Protein AF-A0A139IGH2-F1 (afdb_monomer_lite)

Sequence (112 aa):
MYEQGYNAMDVGEGSSAKNIAPVVLTEFGYEQNSTNFKKPYPDCIKEYLTSLPGGPGGWMQWVLAGSYYVREGMQDSDETWGLFNHNWTGWRSEEAVEQFTKAFVEETLGVH

Radius of gyration: 16.83 Å; chains: 1; bounding box: 39×33×41 Å

pLDDT: mean 92.16, std 9.69, range [37.22, 98.06]

Secondary structure (DSSP, 8-state):
--SSSGGGG--STT---SS----EEEEE----STTGGGSHHHHHHHHHHHS-BTBSPEEEES-S-SEEEEETTEEEEE-TTSSB-TTSSSBS-HHHIIIIIHHHHHHHHT--

Organism: NCBI:txid113226

Structure (mmCIF, N/CA/C/O backbone):
data_AF-A0A139IGH2-F1
#
_entry.id   AF-A0A139IGH2-F1
#
loop_
_atom_site.group_PDB
_atom_site.id
_atom_site.type_symbol
_atom_site.label_atom_id
_atom_site.label_alt_id
_atom_site.label_comp_id
_atom_site.label_asym_id
_atom_site.label_entity_id
_atom_site.label_seq_id
_atom_site.pdbx_PDB_ins_code
_atom_site.Cartn_x
_atom_site.Cartn_y
_atom_site.Cartn_z
_atom_site.occupancy
_atom_site.B_iso_or_equiv
_atom_site.auth_seq_id
_atom_site.auth_comp_id
_atom_site.auth_asym_id
_atom_site.auth_atom_id
_atom_site.pdbx_PDB_model_num
ATOM 1 N N . MET A 1 1 ? 18.744 -16.398 -11.913 1.00 37.22 1 MET A N 1
ATOM 2 C CA . MET A 1 1 ? 17.638 -16.794 -11.013 1.00 37.22 1 MET A CA 1
ATOM 3 C C . MET A 1 1 ? 16.891 -15.506 -10.699 1.00 37.22 1 MET A C 1
ATOM 5 O O . MET A 1 1 ? 17.563 -14.522 -10.449 1.00 37.22 1 MET A O 1
ATOM 9 N N . TYR A 1 2 ? 15.573 -15.481 -10.901 1.00 46.62 2 TYR A N 1
ATOM 10 C CA . TYR A 1 2 ? 14.704 -14.298 -11.036 1.00 46.62 2 TYR A CA 1
ATOM 11 C C . TYR A 1 2 ? 14.935 -13.212 -9.974 1.00 46.62 2 TYR A C 1
ATOM 13 O O . TYR A 1 2 ? 14.610 -13.443 -8.817 1.00 46.62 2 TYR A O 1
ATOM 21 N N . GLU A 1 3 ? 15.482 -12.048 -10.346 1.00 62.03 3 GLU A N 1
ATOM 22 C CA . GLU A 1 3 ? 16.000 -11.135 -9.317 1.00 62.03 3 GLU A CA 1
ATOM 23 C C . GLU A 1 3 ? 14.927 -10.370 -8.535 1.00 62.03 3 GLU A C 1
ATOM 25 O O . GLU A 1 3 ? 15.158 -10.150 -7.355 1.00 62.03 3 GLU A O 1
ATOM 30 N N . GLN A 1 4 ? 13.748 -10.028 -9.079 1.00 68.75 4 GLN A N 1
ATOM 31 C CA . GLN A 1 4 ? 12.730 -9.289 -8.293 1.00 68.75 4 GLN A CA 1
ATOM 32 C C . GLN A 1 4 ? 11.258 -9.556 -8.673 1.00 68.75 4 GLN A C 1
ATOM 34 O O . GLN A 1 4 ? 10.361 -8.877 -8.186 1.00 68.75 4 GLN A O 1
ATOM 39 N N . GLY A 1 5 ? 10.965 -10.515 -9.563 1.00 78.75 5 GLY A N 1
ATOM 40 C CA . GLY A 1 5 ? 9.606 -10.754 -10.096 1.00 78.75 5 GLY A CA 1
ATOM 41 C C . GLY A 1 5 ? 9.120 -9.664 -11.069 1.00 78.75 5 GLY A C 1
ATOM 42 O O . GLY A 1 5 ? 8.677 -9.980 -12.171 1.00 78.75 5 GLY A O 1
ATOM 43 N N . TYR A 1 6 ? 9.326 -8.391 -10.729 1.00 89.12 6 TYR A N 1
ATOM 44 C CA . TYR A 1 6 ? 9.002 -7.213 -11.540 1.00 89.12 6 TYR A CA 1
ATOM 45 C C . TYR A 1 6 ? 9.912 -6.991 -12.753 1.00 89.12 6 TYR A C 1
ATOM 47 O O . TYR A 1 6 ? 9.614 -6.143 -13.589 1.00 89.12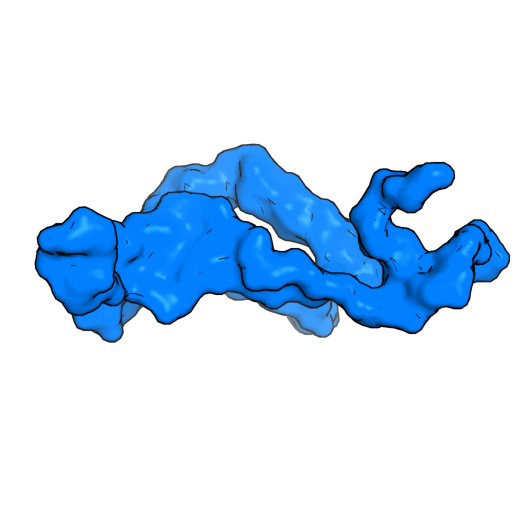 6 TYR A O 1
ATOM 55 N N . ASN A 1 7 ? 10.953 -7.811 -12.933 1.00 88.94 7 ASN A N 1
ATOM 56 C CA . ASN A 1 7 ? 11.731 -7.843 -14.176 1.00 88.94 7 ASN A CA 1
ATOM 57 C C . ASN A 1 7 ? 10.840 -8.140 -15.398 1.00 88.94 7 ASN A C 1
ATOM 59 O O . ASN A 1 7 ? 11.201 -7.777 -16.507 1.00 88.94 7 ASN A O 1
ATOM 63 N N . ALA A 1 8 ? 9.670 -8.768 -15.213 1.00 91.44 8 ALA A N 1
ATOM 64 C CA . ALA A 1 8 ? 8.683 -8.952 -16.280 1.00 91.44 8 ALA A CA 1
ATOM 65 C C . ALA A 1 8 ? 8.126 -7.628 -16.844 1.00 91.44 8 ALA A C 1
ATOM 67 O O . ALA A 1 8 ? 7.545 -7.633 -17.926 1.00 91.44 8 ALA A O 1
ATOM 68 N N . MET A 1 9 ? 8.308 -6.507 -16.141 1.00 92.12 9 MET A N 1
ATOM 69 C CA . MET A 1 9 ? 7.929 -5.175 -16.616 1.00 92.12 9 MET A CA 1
ATOM 70 C C . MET A 1 9 ? 9.091 -4.415 -17.272 1.00 92.12 9 MET A C 1
ATOM 72 O O . MET A 1 9 ? 8.862 -3.367 -17.866 1.00 92.12 9 MET A O 1
ATOM 76 N N . ASP A 1 10 ? 10.329 -4.911 -17.180 1.00 92.00 10 ASP A N 1
ATOM 77 C CA . ASP A 1 10 ? 11.494 -4.258 -17.783 1.00 92.00 10 ASP A CA 1
ATOM 78 C C . ASP A 1 10 ? 11.504 -4.476 -19.303 1.00 92.00 10 ASP A C 1
ATOM 80 O O . ASP A 1 10 ? 11.815 -5.568 -19.791 1.00 92.00 10 ASP A O 1
ATOM 84 N N . VAL A 1 11 ? 11.157 -3.424 -20.045 1.00 89.06 11 VAL A N 1
ATOM 85 C CA . VAL A 1 11 ? 11.131 -3.390 -21.517 1.00 89.06 11 VAL A CA 1
ATOM 86 C C . VAL A 1 11 ? 12.313 -2.618 -22.118 1.00 89.06 11 VAL A C 1
ATOM 88 O O . VAL A 1 11 ? 12.301 -2.309 -23.309 1.00 89.06 11 VAL A O 1
ATOM 91 N N . GLY A 1 12 ? 13.328 -2.286 -21.312 1.00 88.56 12 GLY A N 1
ATOM 92 C CA . GLY A 1 12 ? 14.522 -1.582 -21.774 1.00 88.56 12 GLY A CA 1
ATOM 93 C C . GLY A 1 12 ? 15.413 -2.437 -22.682 1.00 88.56 12 GLY A C 1
ATOM 94 O O . GLY A 1 12 ? 15.382 -3.667 -22.644 1.00 88.56 12 GLY A O 1
ATOM 95 N N . GLU A 1 13 ? 16.273 -1.788 -23.475 1.00 83.88 13 GLU A N 1
ATOM 96 C CA . GLU A 1 13 ? 17.164 -2.457 -24.446 1.00 83.88 13 GLU A CA 1
ATOM 97 C C . GLU A 1 13 ? 18.146 -3.467 -23.810 1.00 83.88 13 GLU A C 1
ATOM 99 O O . GLU A 1 13 ? 18.647 -4.357 -24.495 1.00 83.88 13 GLU A O 1
ATOM 104 N N . GLY A 1 14 ? 18.405 -3.359 -22.501 1.00 83.69 14 GLY A N 1
ATOM 105 C CA . GLY A 1 14 ? 19.245 -4.282 -21.726 1.00 83.69 14 GLY A CA 1
ATOM 106 C C . GLY A 1 14 ? 18.485 -5.384 -20.979 1.00 83.69 14 GLY A C 1
ATOM 107 O O . GLY A 1 14 ? 19.113 -6.163 -20.258 1.00 83.69 14 GLY A O 1
ATOM 108 N N . SER A 1 15 ? 17.158 -5.453 -21.115 1.00 86.06 15 SER A N 1
ATOM 109 C CA . SER A 1 15 ? 16.334 -6.395 -20.359 1.00 86.06 15 SER A CA 1
ATOM 110 C C . SER A 1 15 ? 16.661 -7.847 -20.714 1.00 86.06 15 SER A C 1
ATOM 112 O O . SER A 1 15 ? 16.747 -8.246 -21.877 1.00 86.06 15 SER A O 1
ATOM 114 N N . SER A 1 16 ? 16.811 -8.677 -19.680 1.00 86.44 16 SER A N 1
ATOM 115 C CA . SER A 1 16 ? 16.962 -10.132 -19.826 1.00 86.44 16 SER A CA 1
ATOM 116 C C . SER A 1 16 ? 15.627 -10.883 -19.743 1.00 86.44 16 SER A C 1
ATOM 118 O O . SER A 1 16 ? 15.601 -12.117 -19.848 1.00 86.44 16 SER A O 1
ATOM 120 N N . ALA A 1 17 ? 14.518 -10.160 -19.552 1.00 86.81 17 ALA A N 1
ATOM 121 C CA . ALA A 1 17 ? 13.202 -10.740 -19.360 1.00 86.81 17 ALA A CA 1
ATOM 122 C C . ALA A 1 17 ? 12.739 -11.496 -20.614 1.00 86.81 17 ALA A C 1
ATOM 124 O O . ALA A 1 17 ? 12.785 -11.001 -21.737 1.00 86.81 17 ALA A O 1
ATOM 125 N N . LYS A 1 18 ? 12.307 -12.747 -20.418 1.00 87.94 18 LYS A N 1
ATOM 126 C CA . LYS A 1 18 ? 11.773 -13.595 -21.498 1.00 87.94 18 LYS A CA 1
ATOM 127 C C . LYS A 1 18 ? 10.266 -13.458 -21.659 1.00 87.94 18 LYS A C 1
ATOM 129 O O . LYS A 1 18 ? 9.768 -13.535 -22.774 1.00 87.94 18 LYS A O 1
ATOM 134 N N . ASN A 1 19 ? 9.570 -13.261 -20.543 1.00 88.31 19 ASN A N 1
ATOM 135 C CA . ASN A 1 19 ? 8.130 -13.062 -20.498 1.00 88.31 19 ASN A CA 1
ATOM 136 C C . ASN A 1 19 ? 7.878 -11.639 -20.017 1.00 88.31 19 ASN A C 1
ATOM 138 O O . ASN A 1 19 ? 8.269 -11.304 -18.898 1.00 88.31 19 ASN A O 1
ATOM 142 N N . ILE A 1 20 ? 7.250 -10.837 -20.871 1.00 91.00 20 ILE A N 1
ATOM 143 C CA . ILE A 1 20 ? 6.879 -9.459 -20.564 1.00 91.00 20 ILE A CA 1
ATOM 144 C C . ILE A 1 20 ? 5.403 -9.430 -20.199 1.00 91.00 20 ILE A C 1
ATOM 146 O O . ILE A 1 20 ? 4.565 -9.915 -20.962 1.00 91.00 20 ILE A O 1
ATOM 150 N N . ALA A 1 21 ? 5.094 -8.892 -19.027 1.00 92.19 21 ALA A N 1
ATOM 151 C CA . ALA A 1 21 ? 3.733 -8.768 -18.533 1.00 92.19 21 ALA A CA 1
ATOM 152 C C . ALA A 1 21 ? 3.649 -7.677 -17.458 1.00 92.19 21 ALA A C 1
ATOM 154 O O . ALA A 1 21 ? 4.616 -7.484 -16.717 1.00 92.19 21 ALA A O 1
ATOM 155 N N . PRO A 1 22 ? 2.492 -7.007 -17.314 1.00 91.94 22 PRO A N 1
ATOM 156 C CA . PRO A 1 22 ? 2.227 -6.218 -16.120 1.00 91.94 22 PRO A CA 1
ATOM 157 C C . PRO A 1 22 ? 2.232 -7.127 -14.884 1.00 91.94 22 PRO A C 1
ATOM 159 O O . PRO A 1 22 ? 1.763 -8.267 -14.934 1.00 91.94 22 PRO A O 1
ATOM 162 N N . VAL A 1 23 ? 2.743 -6.612 -13.768 1.00 93.12 23 VAL A N 1
ATOM 163 C CA . VAL A 1 23 ? 2.794 -7.320 -12.482 1.00 93.12 23 VAL A CA 1
ATOM 164 C C . VAL A 1 23 ? 1.980 -6.541 -11.455 1.00 93.12 23 VAL A C 1
ATOM 166 O O . VAL A 1 23 ? 1.999 -5.310 -11.446 1.00 93.12 23 VAL A O 1
ATOM 169 N N . VAL A 1 24 ? 1.248 -7.268 -10.606 1.00 95.25 24 VAL A N 1
ATOM 170 C CA . VAL A 1 24 ? 0.394 -6.693 -9.562 1.00 95.25 24 VAL A CA 1
ATOM 171 C C . VAL A 1 24 ? 0.758 -7.285 -8.203 1.00 95.25 24 VAL A C 1
ATOM 173 O O . VAL A 1 24 ? 0.715 -8.505 -8.039 1.00 95.25 24 VAL A O 1
ATOM 176 N N . LEU A 1 25 ? 1.057 -6.435 -7.214 1.00 95.69 25 LEU A N 1
ATOM 177 C CA . LEU A 1 25 ? 1.077 -6.829 -5.804 1.00 95.69 25 LEU A CA 1
ATOM 178 C C . LEU A 1 25 ? -0.365 -6.941 -5.309 1.00 95.69 25 LEU A C 1
ATOM 180 O O . LEU A 1 25 ? -1.011 -5.939 -5.010 1.00 95.69 25 LEU A O 1
ATOM 184 N N . THR A 1 26 ? -0.888 -8.162 -5.267 1.00 95.81 26 THR A N 1
ATOM 185 C CA . THR A 1 26 ? -2.320 -8.399 -5.033 1.00 95.81 26 THR A CA 1
ATOM 186 C C . THR A 1 26 ? -2.779 -8.067 -3.623 1.00 95.81 26 THR A C 1
ATOM 188 O O . THR A 1 26 ? -3.968 -7.859 -3.423 1.00 95.81 26 THR A O 1
ATOM 191 N N . GLU A 1 27 ? -1.872 -8.039 -2.649 1.00 95.94 27 GLU A N 1
ATOM 192 C CA . GLU A 1 27 ? -2.191 -7.668 -1.276 1.00 95.94 27 GLU A CA 1
ATOM 193 C C . GLU A 1 27 ? -0.972 -7.021 -0.617 1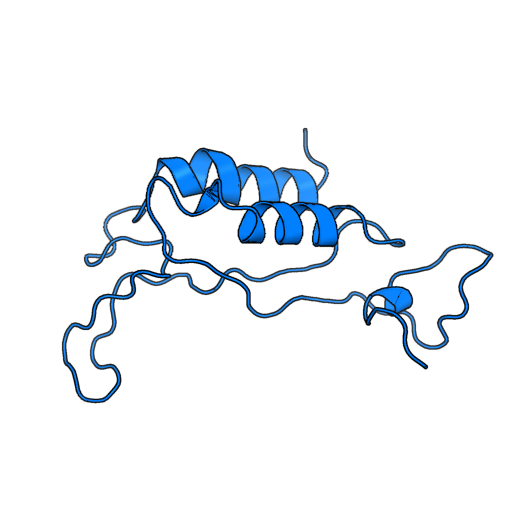.00 95.94 27 GLU A C 1
ATOM 195 O O . GLU A 1 27 ? 0.117 -7.597 -0.568 1.00 95.94 27 GLU A O 1
ATOM 200 N N . PHE A 1 28 ? -1.168 -5.826 -0.074 1.00 95.75 28 PHE A N 1
ATOM 201 C CA . PHE A 1 28 ? -0.322 -5.257 0.969 1.00 95.75 28 PHE A CA 1
ATOM 202 C C . PHE A 1 28 ? -1.200 -4.466 1.929 1.00 95.75 28 PHE A C 1
ATOM 204 O O . PHE A 1 28 ? -2.302 -4.044 1.582 1.00 95.75 28 PHE A O 1
ATOM 211 N N . GLY A 1 29 ? -0.711 -4.222 3.134 1.00 95.44 29 GLY A N 1
ATOM 212 C CA . GLY A 1 29 ? -1.446 -3.392 4.064 1.00 95.44 29 GLY A CA 1
ATOM 213 C C . GLY A 1 29 ? -0.723 -3.220 5.376 1.00 95.44 29 GLY A C 1
ATOM 214 O O . GLY A 1 29 ? 0.302 -3.838 5.650 1.00 95.44 29 GLY A O 1
ATOM 215 N N . TYR A 1 30 ? -1.284 -2.342 6.183 1.00 96.69 30 TYR A N 1
ATOM 216 C CA . TYR A 1 30 ? -0.859 -2.070 7.538 1.00 96.69 30 TYR A CA 1
ATOM 217 C C . TYR A 1 30 ? -2.099 -1.668 8.331 1.00 96.69 30 TYR A C 1
ATOM 219 O O . TYR A 1 30 ? -3.096 -1.210 7.768 1.00 96.69 30 TYR A O 1
ATOM 227 N N . GLU A 1 31 ? -2.033 -1.826 9.646 1.00 96.75 31 GLU A N 1
ATOM 228 C CA . GLU A 1 31 ? -3.092 -1.374 10.542 1.00 96.75 31 GLU A CA 1
ATOM 229 C C . GLU A 1 31 ? -3.323 0.140 10.389 1.00 96.75 31 GLU A C 1
ATOM 231 O O . GLU A 1 31 ? -2.391 0.936 10.542 1.00 96.75 31 GLU A O 1
ATOM 236 N N . GLN A 1 32 ? -4.563 0.543 10.116 1.00 96.81 32 GLN A N 1
ATOM 237 C CA . GLN A 1 32 ? -4.911 1.923 9.795 1.00 96.81 32 GLN A CA 1
ATOM 238 C C . GLN A 1 32 ? -5.080 2.758 11.068 1.00 96.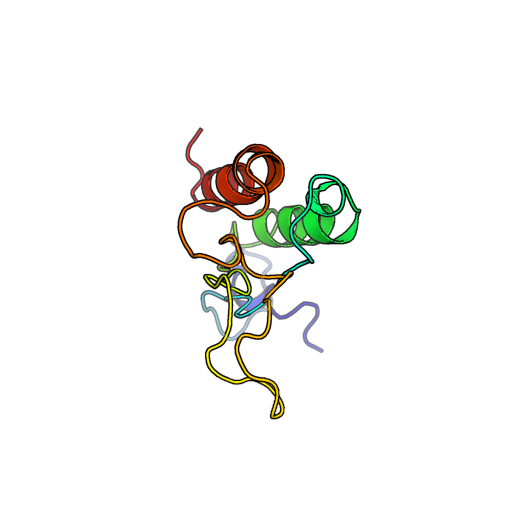81 32 GLN A C 1
ATOM 240 O O . GLN A 1 32 ? -6.054 2.629 11.808 1.00 96.81 32 GLN A O 1
ATOM 245 N N . ASN A 1 33 ? -4.124 3.652 11.307 1.00 94.50 33 ASN A N 1
ATOM 246 C CA . ASN A 1 33 ? -4.156 4.668 12.357 1.00 94.50 33 ASN A CA 1
ATOM 247 C C . ASN A 1 33 ? -3.275 5.868 11.954 1.00 94.50 33 ASN A C 1
ATOM 249 O O . ASN A 1 33 ? -2.612 5.840 10.917 1.00 94.50 33 ASN A O 1
ATOM 253 N N . SER A 1 34 ? -3.215 6.906 12.792 1.00 91.88 34 SER A N 1
ATOM 254 C CA . SER A 1 34 ? -2.482 8.161 12.523 1.00 91.88 34 SER A CA 1
ATOM 255 C C . SER A 1 34 ? -0.945 8.054 12.542 1.00 91.88 34 SER A C 1
ATOM 257 O O . SER A 1 34 ? -0.239 9.046 12.333 1.00 91.88 34 SER A O 1
ATOM 259 N N . THR A 1 35 ? -0.391 6.866 12.804 1.00 95.38 35 THR A N 1
ATOM 260 C CA . THR A 1 35 ? 1.059 6.670 12.976 1.00 95.38 35 THR A CA 1
ATOM 261 C C . THR A 1 35 ? 1.657 5.638 12.029 1.00 95.38 35 THR A C 1
ATOM 263 O O . THR A 1 35 ? 2.783 5.816 11.572 1.00 95.38 35 THR A O 1
ATOM 266 N N . ASN A 1 36 ? 0.926 4.571 11.701 1.00 96.62 36 ASN A N 1
ATOM 267 C CA . ASN A 1 36 ? 1.480 3.438 10.966 1.00 96.62 36 ASN A CA 1
ATOM 268 C C . ASN A 1 36 ? 1.822 3.768 9.510 1.00 96.62 36 ASN A C 1
ATOM 270 O O . ASN A 1 36 ? 2.796 3.219 9.008 1.00 96.62 36 ASN A O 1
ATOM 274 N N . PHE A 1 37 ? 1.100 4.690 8.864 1.00 95.56 37 PHE A N 1
ATOM 275 C CA . PHE A 1 37 ? 1.406 5.105 7.489 1.00 95.56 37 PHE A CA 1
ATOM 276 C C . PHE A 1 37 ? 2.759 5.823 7.355 1.00 95.56 37 PHE A C 1
ATOM 278 O O . PHE A 1 37 ? 3.289 5.900 6.260 1.00 95.56 37 PHE A O 1
ATOM 285 N N . LYS A 1 38 ? 3.322 6.318 8.468 1.00 96.00 38 LYS A N 1
ATOM 286 C CA . LYS A 1 38 ? 4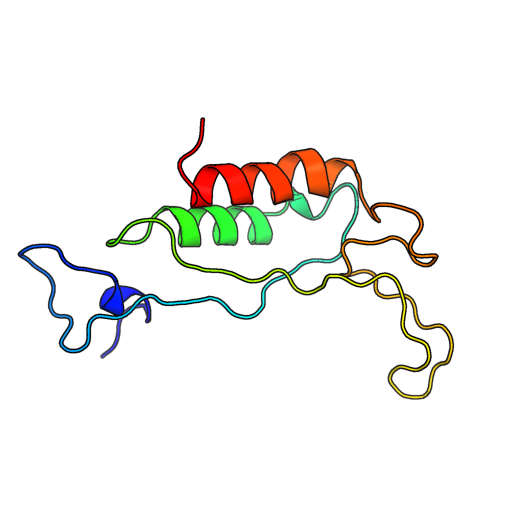.635 6.988 8.538 1.00 96.00 38 LYS A CA 1
ATOM 287 C C . LYS A 1 38 ? 5.776 6.021 8.866 1.00 96.00 38 LYS A C 1
ATOM 289 O O . LYS A 1 38 ? 6.892 6.448 9.163 1.00 96.00 38 LYS A O 1
ATOM 294 N N . LYS A 1 39 ? 5.481 4.723 8.987 1.00 97.31 39 LYS A N 1
ATOM 295 C CA . LYS A 1 39 ? 6.505 3.716 9.275 1.00 97.31 39 LYS A CA 1
ATOM 296 C C . LYS A 1 39 ? 7.288 3.403 7.996 1.00 97.31 39 LYS A C 1
ATOM 298 O O . LYS A 1 39 ? 6.762 3.573 6.904 1.00 9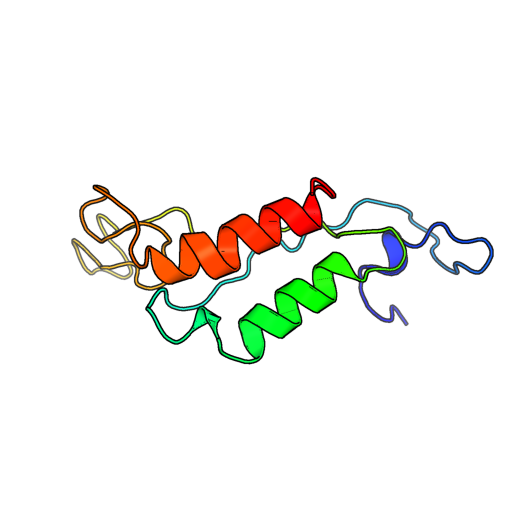7.31 39 LYS A O 1
ATOM 303 N N . PRO A 1 40 ? 8.501 2.841 8.116 1.00 97.62 40 PRO A N 1
ATOM 304 C CA . PRO A 1 40 ? 9.291 2.485 6.940 1.00 97.62 40 PRO A CA 1
ATOM 305 C C . PRO A 1 40 ? 8.592 1.497 6.001 1.00 97.62 40 PRO A C 1
ATOM 307 O O . PRO A 1 40 ? 8.814 1.543 4.804 1.00 97.62 40 PRO A O 1
ATOM 310 N N . TYR A 1 41 ? 7.746 0.597 6.518 1.00 96.31 41 TYR A N 1
ATOM 311 C CA . TYR A 1 41 ? 7.114 -0.424 5.680 1.00 96.31 41 TYR A CA 1
ATOM 312 C C . TYR A 1 41 ? 6.197 0.167 4.586 1.00 96.31 41 TYR A C 1
ATOM 314 O O . TYR A 1 41 ? 6.456 -0.132 3.421 1.00 96.31 41 TYR A O 1
ATOM 322 N N . PRO A 1 42 ? 5.180 1.007 4.888 1.00 95.88 42 PRO A N 1
ATOM 323 C CA . PRO A 1 42 ? 4.354 1.610 3.839 1.00 95.88 42 PRO A CA 1
ATOM 324 C C . PRO A 1 42 ? 5.155 2.479 2.867 1.00 95.88 42 PRO A C 1
ATOM 326 O O . PRO A 1 42 ? 4.965 2.353 1.658 1.00 95.88 42 PRO A O 1
ATOM 329 N N . ASP A 1 43 ? 6.091 3.285 3.377 1.00 94.50 43 ASP A N 1
ATOM 330 C CA . ASP A 1 43 ? 6.949 4.138 2.547 1.00 94.50 43 ASP A CA 1
ATOM 331 C C . ASP A 1 43 ? 7.804 3.310 1.578 1.00 94.50 43 ASP A C 1
ATOM 333 O O . ASP A 1 43 ? 7.826 3.592 0.381 1.00 94.50 43 ASP A O 1
ATOM 337 N N . CYS A 1 44 ? 8.431 2.227 2.052 1.00 96.06 44 CYS A N 1
ATOM 338 C CA . CYS A 1 44 ? 9.212 1.333 1.199 1.00 96.06 44 CYS A CA 1
ATOM 339 C C . CYS A 1 44 ? 8.349 0.613 0.158 1.00 96.06 44 CYS A C 1
ATOM 341 O O . CYS A 1 44 ? 8.812 0.410 -0.958 1.00 96.06 44 CYS A O 1
ATOM 343 N N . ILE A 1 45 ? 7.116 0.210 0.491 1.00 95.88 45 ILE A N 1
ATOM 344 C CA . ILE A 1 45 ? 6.204 -0.409 -0.486 1.00 95.88 45 ILE A CA 1
ATOM 345 C C . ILE A 1 45 ? 5.853 0.587 -1.588 1.00 95.88 45 ILE A C 1
ATOM 347 O O . ILE A 1 45 ? 5.911 0.233 -2.766 1.00 95.88 45 ILE A O 1
ATOM 351 N N . LYS A 1 46 ? 5.519 1.822 -1.202 1.00 95.44 46 LYS A N 1
ATOM 352 C CA . LYS A 1 46 ? 5.209 2.899 -2.135 1.00 95.44 46 LYS A CA 1
ATOM 353 C C . LYS A 1 46 ? 6.394 3.165 -3.067 1.00 95.44 46 LYS A C 1
ATOM 355 O O . LYS A 1 46 ? 6.233 3.040 -4.275 1.00 95.44 46 LYS A O 1
ATOM 360 N N . GLU A 1 47 ? 7.575 3.437 -2.510 1.00 95.06 47 GLU A N 1
ATOM 361 C CA . GLU A 1 47 ? 8.800 3.696 -3.280 1.00 95.06 47 GLU A CA 1
ATOM 362 C C . GLU A 1 47 ? 9.161 2.516 -4.188 1.00 95.06 47 GLU A C 1
ATOM 364 O O . GLU A 1 47 ? 9.478 2.698 -5.364 1.00 95.06 47 GLU A O 1
ATOM 369 N N . TYR A 1 48 ? 9.083 1.289 -3.670 1.00 94.31 48 TYR A N 1
ATOM 370 C CA . TYR A 1 48 ? 9.401 0.098 -4.446 1.00 94.31 48 TYR A CA 1
ATOM 371 C C . TYR A 1 48 ? 8.481 -0.044 -5.655 1.00 94.31 48 TYR A C 1
ATOM 373 O O . TYR A 1 48 ? 8.962 -0.295 -6.753 1.00 94.31 48 TYR A O 1
ATOM 381 N N . LEU A 1 49 ? 7.170 0.134 -5.472 1.00 95.12 49 LEU A N 1
ATOM 382 C CA . LEU A 1 49 ? 6.194 -0.053 -6.541 1.00 95.12 49 LEU A CA 1
ATOM 383 C C . LEU A 1 49 ? 6.182 1.091 -7.555 1.00 95.12 49 LEU A C 1
ATOM 385 O O . LEU A 1 49 ? 5.831 0.835 -8.703 1.00 95.12 49 LEU A O 1
ATOM 389 N N . THR A 1 50 ? 6.581 2.311 -7.192 1.00 94.62 50 THR A N 1
ATOM 390 C CA . THR A 1 50 ? 6.624 3.450 -8.127 1.00 94.62 50 THR A CA 1
ATOM 391 C C . THR A 1 50 ? 7.954 3.584 -8.874 1.00 94.62 50 THR A C 1
ATOM 393 O O . THR A 1 50 ? 8.003 4.254 -9.904 1.00 94.62 50 THR A O 1
ATOM 396 N N . SER A 1 51 ? 9.015 2.898 -8.430 1.00 92.56 51 SER A N 1
ATOM 397 C CA . SER A 1 51 ? 10.372 2.971 -9.010 1.00 92.56 51 SER A CA 1
ATOM 398 C C . SER A 1 51 ? 10.769 1.789 -9.912 1.00 92.56 51 SER A C 1
ATOM 400 O O . SER A 1 51 ? 11.937 1.639 -10.278 1.00 92.56 51 SER A O 1
ATOM 402 N N . LEU A 1 52 ? 9.818 0.935 -10.291 1.00 92.31 52 LEU A N 1
ATOM 403 C CA . LEU A 1 52 ? 10.093 -0.278 -11.065 1.00 92.31 52 LEU A CA 1
ATOM 404 C C . LEU A 1 52 ? 10.568 0.025 -12.505 1.00 92.31 52 LEU A C 1
ATOM 406 O O . LEU A 1 52 ? 10.161 1.023 -13.102 1.00 92.31 52 LEU A O 1
ATOM 410 N N . PRO A 1 53 ? 11.384 -0.858 -13.119 1.00 86.00 53 PRO A N 1
ATOM 411 C CA . PRO A 1 53 ? 12.055 -0.614 -14.408 1.00 86.00 53 PRO A CA 1
ATOM 412 C C . PRO A 1 53 ? 11.119 -0.435 -15.621 1.00 86.00 53 PRO A C 1
ATOM 414 O O . PRO A 1 53 ? 11.567 -0.002 -16.679 1.00 86.00 53 PRO A 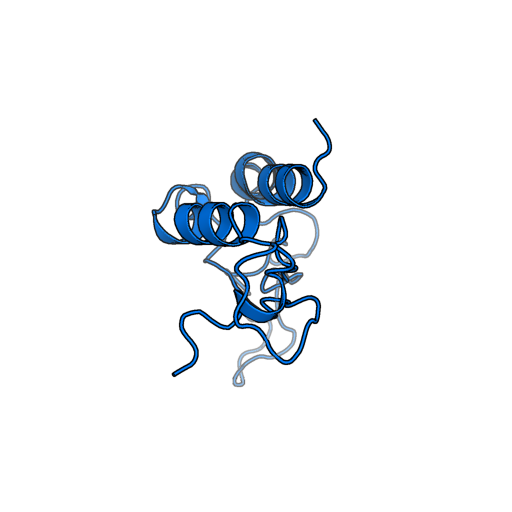O 1
ATOM 417 N N . GLY A 1 54 ? 9.826 -0.743 -15.474 1.00 87.62 54 GLY A N 1
ATOM 418 C CA . GLY A 1 54 ? 8.781 -0.531 -16.484 1.00 87.62 54 GLY A CA 1
ATOM 419 C C . GLY A 1 54 ? 7.809 0.609 -16.170 1.00 87.62 54 GLY A C 1
ATOM 420 O O . GLY A 1 54 ? 6.781 0.721 -16.835 1.00 87.62 54 GLY A O 1
ATOM 421 N N . GLY A 1 55 ? 8.098 1.419 -15.147 1.00 91.06 55 GLY A N 1
ATOM 422 C CA . GLY A 1 55 ? 7.142 2.336 -14.526 1.00 91.06 55 GLY A CA 1
ATOM 423 C C . GLY A 1 55 ? 6.384 1.686 -13.361 1.00 91.06 55 GLY A C 1
ATOM 424 O O . GLY A 1 55 ? 6.677 0.538 -13.014 1.00 91.06 55 GLY A O 1
ATOM 425 N N . PRO A 1 56 ? 5.423 2.400 -12.744 1.00 94.44 56 PRO A N 1
ATOM 426 C CA . PRO A 1 56 ? 4.745 1.925 -11.546 1.00 94.44 56 PRO A CA 1
ATOM 427 C C . PRO A 1 56 ? 4.055 0.566 -11.725 1.00 94.44 56 PRO A C 1
ATOM 429 O O . PRO A 1 56 ? 3.322 0.334 -12.688 1.00 94.44 56 PRO A O 1
ATOM 432 N N . GLY A 1 57 ? 4.288 -0.339 -10.776 1.00 93.19 57 GLY A N 1
ATOM 433 C CA . GLY A 1 57 ? 3.645 -1.648 -10.712 1.00 93.19 57 GLY A CA 1
ATOM 434 C C . GLY A 1 57 ? 2.212 -1.546 -10.203 1.00 93.19 57 GLY A C 1
ATOM 435 O O . GLY A 1 57 ? 1.881 -0.671 -9.402 1.00 93.19 57 GLY A O 1
ATOM 436 N N . GLY A 1 58 ? 1.350 -2.466 -10.638 1.00 94.25 58 GLY A N 1
ATOM 437 C CA . GLY A 1 58 ? -0.007 -2.541 -10.106 1.00 94.25 58 GLY A CA 1
ATOM 438 C C . GLY A 1 58 ? -0.008 -3.003 -8.648 1.00 94.25 58 GLY A C 1
ATOM 439 O O . GLY A 1 58 ? 0.864 -3.758 -8.218 1.00 94.25 58 GLY A O 1
ATOM 440 N N . TRP A 1 59 ? -1.018 -2.598 -7.886 1.00 95.88 59 TRP A N 1
ATOM 441 C CA . TRP A 1 59 ? -1.169 -3.024 -6.499 1.00 95.88 59 TRP A CA 1
ATOM 442 C C . TRP A 1 59 ? -2.620 -3.001 -6.038 1.00 95.88 59 TRP A C 1
ATOM 444 O O . TRP A 1 59 ? -3.479 -2.358 -6.642 1.00 95.88 59 TRP A O 1
ATOM 454 N N . MET A 1 60 ? -2.886 -3.714 -4.947 1.00 96.12 60 MET A N 1
ATOM 455 C CA . MET A 1 60 ? -4.179 -3.743 -4.274 1.00 96.12 60 MET A CA 1
ATOM 456 C C . MET A 1 60 ? -3.984 -3.633 -2.756 1.00 96.12 60 MET A C 1
ATOM 458 O O . MET A 1 60 ? -3.235 -4.398 -2.147 1.00 96.12 60 MET A O 1
ATOM 462 N N . GLN A 1 61 ? -4.672 -2.663 -2.151 1.00 95.25 61 GLN A N 1
ATOM 463 C CA . GLN A 1 61 ? -4.699 -2.466 -0.702 1.00 95.25 61 GLN A CA 1
ATOM 464 C C . GLN A 1 61 ? -5.567 -3.543 -0.045 1.00 95.25 61 GLN A C 1
ATOM 466 O O . GLN A 1 61 ? -6.765 -3.646 -0.316 1.00 95.25 61 GLN A O 1
ATOM 471 N N . TRP A 1 62 ? -4.980 -4.270 0.899 1.00 95.75 62 TRP A N 1
ATOM 472 C CA . TRP A 1 62 ? -5.701 -5.039 1.901 1.00 95.75 62 TRP A CA 1
ATOM 473 C C . TRP A 1 62 ? -6.097 -4.109 3.061 1.00 95.75 62 TRP A C 1
ATOM 475 O O . TRP A 1 62 ? -5.234 -3.610 3.775 1.00 95.75 62 TRP A O 1
ATOM 485 N N . VAL A 1 63 ? -7.367 -3.801 3.301 1.00 95.06 63 VAL A N 1
ATOM 486 C CA . VAL A 1 63 ? -8.567 -4.221 2.564 1.00 95.06 63 VAL A CA 1
ATOM 487 C C . VAL A 1 63 ? -9.601 -3.093 2.562 1.00 95.06 63 VAL A C 1
ATOM 489 O O . VAL A 1 63 ? -9.640 -2.254 3.464 1.00 95.06 63 VAL A O 1
ATOM 492 N N . LEU A 1 64 ? -10.480 -3.072 1.559 1.00 94.94 64 LEU A N 1
ATOM 493 C CA . LEU A 1 64 ? -11.686 -2.238 1.559 1.00 94.94 64 LEU A CA 1
ATOM 494 C C . LEU A 1 64 ? -12.748 -2.828 2.502 1.00 94.94 64 LEU A C 1
ATOM 496 O O . LEU A 1 64 ? -13.777 -3.333 2.058 1.00 94.94 64 LEU A O 1
ATOM 500 N N . ALA A 1 65 ? -12.480 -2.795 3.806 1.00 96.75 65 ALA A N 1
ATOM 501 C CA . ALA A 1 65 ? -13.397 -3.272 4.836 1.00 96.75 65 ALA A CA 1
ATOM 502 C C . ALA A 1 65 ? -13.399 -2.367 6.073 1.00 96.75 65 ALA A C 1
ATOM 504 O O . ALA A 1 65 ? -12.500 -1.543 6.239 1.00 96.75 65 ALA A O 1
ATOM 505 N N . GLY A 1 66 ? -14.414 -2.536 6.923 1.00 97.69 66 GLY A N 1
ATOM 506 C CA . GLY A 1 66 ? -14.491 -1.933 8.256 1.00 97.69 66 GLY A CA 1
ATOM 507 C C . GLY A 1 66 ? -14.619 -2.972 9.368 1.00 97.69 66 GLY A C 1
ATOM 508 O O . GLY A 1 66 ? -13.890 -2.925 10.354 1.00 97.69 66 GLY A O 1
ATOM 509 N N . SER A 1 67 ? -15.496 -3.952 9.185 1.00 97.81 67 SER A N 1
ATOM 510 C CA . SER A 1 67 ? -15.750 -5.030 10.144 1.00 97.81 67 SER A CA 1
ATOM 511 C C . SER A 1 67 ? -16.214 -6.301 9.436 1.00 97.81 67 SER A C 1
ATOM 513 O O . SER A 1 67 ? -16.577 -6.279 8.259 1.00 97.81 67 SER A O 1
ATOM 515 N N . TYR A 1 68 ? -16.211 -7.423 10.148 1.00 97.44 68 TYR A N 1
ATOM 516 C CA . TYR A 1 68 ? -16.733 -8.699 9.670 1.00 97.44 68 TYR A CA 1
ATOM 517 C C . TYR A 1 68 ? -18.002 -9.067 10.423 1.00 97.44 68 TYR A C 1
ATOM 519 O O . TYR A 1 68 ? -18.027 -9.021 11.651 1.00 97.44 68 TYR A O 1
ATOM 527 N N . TYR A 1 69 ? -19.010 -9.574 9.706 1.00 96.19 69 TYR A N 1
ATOM 528 C CA . TYR A 1 69 ? -20.153 -10.223 10.354 1.00 96.19 69 TYR A CA 1
ATOM 529 C C . TYR A 1 69 ? -19.700 -11.370 11.264 1.00 96.19 69 TYR A C 1
ATOM 531 O O . TYR A 1 69 ? -20.134 -11.452 12.411 1.00 96.19 69 TYR A O 1
ATOM 539 N N . VAL A 1 70 ? -18.810 -12.233 10.758 1.00 96.00 70 VAL A N 1
ATOM 540 C CA . VAL A 1 70 ? -18.119 -13.275 11.525 1.00 96.00 70 VAL A CA 1
ATOM 541 C C . VAL A 1 70 ? -16.704 -13.441 10.980 1.00 96.00 70 VAL A C 1
ATOM 543 O O . VAL A 1 70 ? -16.529 -13.599 9.772 1.00 96.00 70 VAL A O 1
ATOM 546 N N . ARG A 1 71 ? -15.702 -13.476 11.859 1.00 94.69 71 ARG A N 1
ATOM 547 C CA . ARG A 1 71 ? -14.326 -13.864 11.527 1.00 94.69 71 ARG A CA 1
ATOM 548 C C . ARG A 1 71 ? -13.762 -14.736 12.634 1.00 94.69 71 ARG A C 1
ATOM 550 O O . ARG A 1 71 ? -13.889 -14.398 13.803 1.00 94.69 71 ARG A O 1
ATOM 557 N N . GLU A 1 72 ? -13.190 -15.880 12.262 1.00 95.12 72 GLU A N 1
ATOM 558 C CA . GLU A 1 72 ? -12.559 -16.816 13.212 1.00 95.12 72 GLU A CA 1
ATOM 559 C C . GLU A 1 72 ? -13.477 -17.207 14.392 1.00 95.12 72 GLU A C 1
ATOM 561 O O . GLU A 1 72 ? -13.035 -17.446 15.510 1.00 95.12 72 GLU A O 1
ATOM 566 N N . GLY A 1 73 ? -14.791 -17.270 14.142 1.00 95.44 73 GLY A N 1
ATOM 567 C CA . GLY A 1 73 ? -15.804 -17.595 15.152 1.00 95.44 73 GLY A CA 1
ATOM 568 C C . GLY A 1 73 ? -16.260 -16.418 16.024 1.00 95.44 73 GLY A C 1
ATOM 569 O O . GLY A 1 73 ? -17.191 -16.585 16.809 1.00 95.44 73 GLY A O 1
ATOM 570 N N . MET A 1 74 ? -15.672 -15.231 15.867 1.00 96.38 74 MET A N 1
ATOM 571 C CA . MET A 1 74 ? -16.097 -14.004 16.537 1.00 96.38 74 MET A CA 1
ATOM 572 C C . MET A 1 74 ? -17.085 -13.231 15.662 1.00 96.38 74 MET A C 1
ATOM 574 O O . MET A 1 74 ? -16.804 -12.968 14.493 1.00 96.38 74 MET A O 1
ATOM 578 N N . GLN A 1 75 ? -18.241 -12.877 16.225 1.00 96.94 75 GLN A N 1
ATOM 579 C CA . GLN A 1 75 ? -19.202 -11.983 15.573 1.00 96.94 75 GLN A CA 1
ATOM 580 C C . GLN A 1 75 ? -18.740 -10.531 15.694 1.00 96.94 75 GLN A C 1
ATOM 582 O O . GLN A 1 75 ? -18.112 -10.184 16.691 1.00 96.94 75 GLN A O 1
ATOM 587 N N . ASP A 1 76 ? -19.092 -9.708 14.705 1.00 96.81 76 ASP A N 1
ATOM 588 C CA . ASP A 1 76 ? -18.836 -8.259 14.711 1.00 96.81 76 ASP A CA 1
ATOM 589 C C . ASP A 1 76 ? -17.354 -7.909 14.951 1.00 96.81 76 ASP A C 1
ATOM 591 O O . ASP A 1 76 ? -16.983 -7.067 15.767 1.00 96.81 76 ASP A O 1
ATOM 595 N N . SER A 1 77 ? -16.472 -8.644 14.271 1.00 97.44 77 SER A N 1
ATOM 596 C CA . SER A 1 77 ? -15.028 -8.524 14.460 1.00 97.44 77 SER A CA 1
ATOM 597 C C . SER A 1 77 ? -14.501 -7.292 13.727 1.00 97.44 77 SER A C 1
ATOM 599 O O . SER A 1 77 ? -14.734 -7.129 12.527 1.00 97.44 77 SER A O 1
ATOM 601 N N . ASP A 1 78 ? -13.788 -6.423 14.442 1.00 96.88 78 ASP A N 1
ATOM 602 C CA . ASP A 1 78 ? -13.236 -5.195 13.874 1.00 96.88 78 ASP A CA 1
ATOM 603 C C . ASP A 1 78 ? -12.033 -5.473 12.957 1.00 96.88 78 ASP A C 1
ATOM 605 O O . ASP A 1 78 ? -11.100 -6.178 13.341 1.00 96.88 78 ASP A O 1
ATOM 609 N N . GLU A 1 79 ? -12.034 -4.902 11.748 1.00 96.88 79 GLU A N 1
ATOM 610 C CA . GLU A 1 79 ? -10.931 -5.028 10.788 1.00 96.88 79 GLU A CA 1
ATOM 611 C C . GLU A 1 79 ? -10.020 -3.804 10.874 1.00 96.88 79 GLU A C 1
ATOM 613 O O . GLU A 1 79 ? -10.208 -2.816 10.161 1.00 96.88 79 GLU A O 1
ATOM 618 N N . THR A 1 80 ? -9.030 -3.845 11.766 1.00 96.50 80 THR A N 1
ATOM 619 C CA . THR A 1 80 ? -8.140 -2.700 12.006 1.00 96.50 80 THR A CA 1
ATOM 620 C C . THR A 1 80 ? -7.195 -2.402 10.839 1.00 96.50 80 THR A C 1
ATOM 622 O O . THR A 1 80 ? -6.663 -1.295 10.757 1.00 96.50 80 THR A O 1
ATOM 625 N N . TRP A 1 81 ? -7.007 -3.339 9.906 1.00 97.00 81 TRP A N 1
ATOM 626 C CA . TRP A 1 81 ? -6.246 -3.136 8.667 1.00 97.00 81 TRP A CA 1
ATOM 627 C C . TRP A 1 81 ? -7.122 -2.601 7.529 1.00 97.00 81 TRP A C 1
ATOM 629 O O . TRP A 1 81 ? -6.613 -2.226 6.473 1.00 97.00 81 TRP A O 1
ATOM 639 N N . GLY A 1 82 ? -8.437 -2.548 7.735 1.00 97.00 82 GLY A N 1
ATOM 640 C CA . GLY A 1 82 ? -9.398 -2.065 6.759 1.00 97.00 82 GLY A CA 1
ATOM 641 C C . GLY A 1 82 ? -9.396 -0.545 6.638 1.00 97.00 82 GLY A C 1
ATOM 642 O O . GLY A 1 82 ? -9.267 0.166 7.637 1.00 97.00 82 GLY A O 1
ATOM 643 N N . LEU A 1 83 ? -9.564 -0.034 5.413 1.00 96.88 83 LEU A N 1
ATOM 644 C CA . LEU A 1 83 ? -9.631 1.412 5.169 1.00 96.88 83 LEU A CA 1
ATOM 645 C C . LEU A 1 83 ? -10.841 2.073 5.840 1.00 96.88 83 LEU A C 1
ATOM 647 O O . LEU A 1 83 ? -10.755 3.242 6.218 1.00 96.88 83 LEU A O 1
ATOM 651 N N . PHE A 1 84 ? -11.962 1.363 5.987 1.00 98.06 84 PHE A N 1
ATOM 652 C CA . PHE A 1 84 ? -13.171 1.910 6.595 1.00 98.06 84 PHE A CA 1
ATOM 653 C C . PHE A 1 84 ? -13.175 1.720 8.112 1.00 98.06 84 PHE A C 1
ATOM 655 O O . PHE A 1 84 ? -12.580 0.792 8.664 1.00 98.06 84 PHE A O 1
ATOM 662 N N . ASN A 1 85 ? -13.866 2.621 8.804 1.00 97.88 85 ASN A N 1
ATOM 663 C CA . ASN A 1 85 ? -14.157 2.457 10.219 1.00 97.88 85 ASN A CA 1
ATOM 664 C C . ASN A 1 85 ? -15.141 1.292 10.443 1.00 97.88 85 ASN A C 1
ATOM 666 O O . ASN A 1 85 ? -15.827 0.841 9.527 1.00 97.88 85 ASN A O 1
ATOM 670 N N . HIS A 1 86 ? -15.223 0.817 11.685 1.00 97.88 86 HIS A N 1
ATOM 671 C CA . HIS A 1 86 ? -16.015 -0.356 12.065 1.00 97.88 86 HIS A CA 1
ATOM 672 C C . HIS A 1 86 ? -17.471 -0.337 11.557 1.00 97.88 86 HIS A C 1
ATOM 674 O O . HIS A 1 86 ? -18.011 -1.358 11.144 1.00 97.88 86 HIS A O 1
ATOM 680 N N . ASN A 1 87 ? -18.115 0.833 11.572 1.00 97.44 87 ASN A N 1
ATOM 681 C CA . ASN A 1 87 ? -19.515 1.001 11.174 1.00 97.44 87 ASN A CA 1
ATOM 682 C C . ASN A 1 87 ? -19.697 1.424 9.706 1.00 97.44 87 ASN A C 1
ATOM 684 O O . ASN A 1 87 ? -20.817 1.751 9.319 1.00 97.44 87 ASN A O 1
ATOM 688 N N . TRP A 1 88 ? -18.630 1.413 8.900 1.00 97.38 88 TRP A N 1
ATOM 689 C CA . TRP A 1 88 ? -18.662 1.694 7.460 1.00 97.38 88 TRP A CA 1
ATOM 690 C C . TRP A 1 88 ? -19.203 3.085 7.096 1.00 97.38 88 TRP A C 1
ATOM 692 O O . TRP A 1 88 ? -19.732 3.295 6.006 1.00 97.38 88 TRP A O 1
ATOM 702 N N . THR A 1 89 ? -19.084 4.049 8.008 1.00 97.69 89 THR A N 1
ATOM 703 C CA . THR A 1 89 ? -19.565 5.426 7.802 1.00 97.69 89 THR A CA 1
ATOM 704 C C . THR A 1 89 ? -18.478 6.383 7.324 1.00 97.69 89 THR A C 1
ATOM 706 O O . THR A 1 89 ? -18.787 7.496 6.907 1.00 97.69 89 THR A O 1
ATOM 709 N N . GLY A 1 90 ? -17.212 5.968 7.366 1.00 97.62 90 GLY A N 1
ATOM 710 C CA . GLY A 1 90 ? -16.083 6.789 6.943 1.00 97.62 90 GLY A CA 1
ATOM 711 C C . GLY A 1 90 ? -14.762 6.032 6.979 1.00 97.62 90 GLY A C 1
ATOM 712 O O . GLY A 1 90 ? -14.728 4.810 7.139 1.00 97.62 90 GLY A O 1
ATOM 713 N N . TRP A 1 91 ? -13.663 6.766 6.833 1.00 97.50 91 TRP A N 1
ATOM 714 C CA . TRP A 1 91 ? -12.318 6.204 6.895 1.00 97.50 91 TRP A CA 1
ATOM 715 C C . TRP A 1 91 ? -11.915 5.882 8.335 1.00 97.50 91 TRP A C 1
ATOM 717 O O . TRP A 1 91 ? -12.227 6.626 9.264 1.00 97.50 91 TRP A O 1
ATOM 727 N N . ARG A 1 92 ? -11.179 4.785 8.527 1.00 97.00 92 ARG A N 1
ATOM 728 C CA . ARG A 1 92 ? -10.588 4.425 9.823 1.00 97.00 92 ARG A CA 1
ATOM 729 C C . ARG A 1 92 ? -9.515 5.423 10.248 1.00 97.00 92 ARG A C 1
ATOM 731 O O . ARG A 1 92 ? -9.407 5.757 11.424 1.00 97.00 92 ARG A O 1
ATOM 738 N N . SER A 1 93 ? -8.741 5.914 9.284 1.00 97.19 93 SER A N 1
ATOM 739 C CA . SER A 1 93 ? -7.786 7.001 9.471 1.00 97.19 93 SER A CA 1
ATOM 740 C C . SER A 1 93 ? -7.844 7.941 8.273 1.00 97.19 93 SER A C 1
ATOM 742 O O . SER A 1 93 ? -7.323 7.629 7.205 1.00 97.19 93 SER A O 1
ATOM 744 N N . GLU A 1 94 ? -8.469 9.103 8.459 1.00 96.50 94 GLU A N 1
ATOM 745 C CA . GLU A 1 94 ? -8.508 10.148 7.428 1.00 96.50 94 GLU A CA 1
ATOM 746 C C . GLU A 1 94 ? -7.093 10.599 7.048 1.00 96.50 94 GLU A C 1
ATOM 748 O O . GLU A 1 94 ? -6.776 10.697 5.868 1.00 96.50 94 GLU A O 1
ATOM 753 N N . GLU A 1 95 ? -6.203 10.775 8.032 1.00 95.94 95 GLU A N 1
ATOM 754 C CA . GLU A 1 95 ? -4.806 11.149 7.783 1.00 95.94 95 GLU A CA 1
ATOM 755 C C . GLU A 1 95 ? -4.078 10.141 6.886 1.00 95.94 95 GLU A C 1
ATOM 757 O O . GLU A 1 95 ? -3.403 10.553 5.946 1.00 95.94 95 GLU A O 1
ATOM 762 N N . ALA A 1 96 ? -4.226 8.835 7.137 1.00 95.88 96 ALA A N 1
ATOM 763 C CA . ALA A 1 96 ? -3.591 7.808 6.313 1.00 95.88 96 ALA A CA 1
ATOM 764 C C . ALA A 1 96 ? -4.177 7.765 4.892 1.00 95.88 96 ALA A C 1
ATOM 766 O O . ALA A 1 96 ? -3.451 7.546 3.921 1.00 95.88 96 ALA A O 1
ATOM 767 N N . VAL A 1 97 ? -5.482 7.999 4.737 1.00 95.75 97 VAL A N 1
ATOM 768 C CA . VAL A 1 97 ? -6.110 8.059 3.411 1.00 95.75 97 VAL A CA 1
ATOM 769 C C . VAL A 1 97 ? -5.600 9.261 2.621 1.00 95.75 97 VAL A C 1
ATOM 771 O O . VAL A 1 97 ? -5.178 9.095 1.477 1.00 95.75 97 VAL A O 1
ATOM 774 N N . GLU A 1 98 ? -5.591 10.447 3.227 1.00 95.06 98 GLU A N 1
ATOM 775 C CA . GLU A 1 98 ? -5.165 11.678 2.559 1.00 95.06 98 GLU A CA 1
ATOM 776 C C . GLU A 1 98 ? -3.659 11.692 2.268 1.00 95.06 98 GLU A C 1
ATOM 778 O O . GLU A 1 98 ? -3.252 12.029 1.161 1.00 95.06 98 GLU A O 1
ATOM 783 N N . GLN A 1 99 ? -2.821 11.307 3.236 1.00 94.50 99 GLN A N 1
ATOM 784 C CA . GLN A 1 99 ? -1.367 11.476 3.124 1.00 94.50 99 GLN A CA 1
ATOM 785 C C . GLN A 1 99 ? -0.653 10.276 2.499 1.00 94.50 99 GLN A C 1
ATOM 787 O O . GLN A 1 99 ? 0.406 10.456 1.904 1.00 94.50 99 GLN A O 1
ATOM 792 N N . PHE A 1 100 ? -1.204 9.064 2.622 1.00 95.38 100 PHE A N 1
ATOM 793 C CA . PHE A 1 100 ? -0.596 7.862 2.049 1.00 95.38 100 PHE A CA 1
ATOM 794 C C . PHE A 1 100 ? -1.402 7.319 0.872 1.00 95.38 100 PHE A C 1
ATOM 796 O O . PHE A 1 100 ? -0.881 7.242 -0.235 1.00 95.38 100 PHE A O 1
ATOM 803 N N . THR A 1 101 ? -2.673 6.965 1.078 1.00 95.50 101 THR A N 1
ATOM 804 C CA . THR A 1 101 ? -3.433 6.195 0.074 1.00 95.50 101 THR A CA 1
ATOM 805 C C . THR A 1 101 ? -3.646 6.988 -1.214 1.00 95.50 101 THR A C 1
ATOM 807 O O . THR A 1 101 ? -3.333 6.494 -2.295 1.00 95.50 101 THR A O 1
ATOM 810 N N . LYS A 1 102 ? -4.136 8.231 -1.118 1.00 95.12 102 LYS A N 1
ATOM 811 C CA . LYS A 1 102 ? -4.331 9.094 -2.293 1.00 95.12 102 LYS A CA 1
ATOM 812 C C . LYS A 1 102 ? -3.010 9.436 -2.972 1.00 95.12 102 LYS A C 1
ATOM 814 O O . LYS A 1 102 ? -2.897 9.247 -4.177 1.00 95.12 102 LYS A O 1
ATOM 819 N N . ALA A 1 103 ? -2.000 9.824 -2.193 1.00 93.81 103 ALA A N 1
ATOM 820 C CA . ALA A 1 103 ? -0.670 10.123 -2.716 1.00 93.81 103 ALA A CA 1
ATOM 821 C C . ALA A 1 103 ? -0.045 8.920 -3.446 1.00 93.81 103 ALA A C 1
ATOM 823 O O . ALA A 1 103 ? 0.636 9.089 -4.454 1.00 93.81 103 ALA A O 1
ATOM 824 N N . PHE A 1 104 ? -0.268 7.693 -2.962 1.00 96.00 104 PHE A N 1
ATOM 825 C CA . PHE A 1 104 ? 0.204 6.487 -3.637 1.00 96.00 104 PHE A CA 1
ATOM 826 C C . PHE A 1 104 ? -0.559 6.235 -4.948 1.00 96.00 104 PHE A C 1
ATOM 828 O O . PHE A 1 104 ? 0.057 5.907 -5.962 1.00 96.00 104 PHE A O 1
ATOM 835 N N . VAL A 1 105 ? -1.879 6.446 -4.974 1.00 95.81 105 VAL A N 1
ATOM 836 C CA . VAL A 1 105 ? -2.676 6.358 -6.211 1.00 95.81 105 VAL A CA 1
ATOM 837 C C . VAL A 1 105 ? -2.211 7.380 -7.249 1.00 95.81 105 VAL A C 1
ATOM 839 O O . VAL A 1 105 ? -1.980 7.009 -8.396 1.00 95.81 105 VAL A O 1
ATOM 842 N N . GLU A 1 106 ? -2.036 8.642 -6.861 1.00 94.88 106 GLU A N 1
ATOM 843 C CA . GLU A 1 106 ? -1.582 9.719 -7.753 1.00 94.88 106 GLU A CA 1
ATOM 844 C C . GLU A 1 106 ? -0.213 9.409 -8.368 1.00 94.88 106 GLU A C 1
ATOM 846 O O . GLU A 1 106 ? -0.049 9.483 -9.587 1.00 94.88 106 GLU A O 1
ATOM 851 N N . GLU A 1 107 ? 0.742 8.967 -7.546 1.00 94.12 107 GLU A N 1
ATOM 852 C CA . GLU A 1 107 ? 2.083 8.596 -8.005 1.00 94.12 107 GLU A CA 1
ATOM 853 C C . GLU A 1 107 ? 2.063 7.369 -8.925 1.00 94.12 107 GLU A C 1
ATOM 855 O O . GLU A 1 107 ? 2.784 7.324 -9.919 1.00 94.12 107 GLU A O 1
ATOM 860 N N . THR A 1 108 ? 1.182 6.403 -8.651 1.00 94.81 108 THR A N 1
ATOM 861 C CA . THR A 1 108 ? 1.002 5.220 -9.508 1.00 94.81 108 THR A CA 1
ATOM 862 C C . THR A 1 108 ? 0.410 5.589 -10.868 1.00 94.81 108 THR A C 1
ATOM 864 O O . THR A 1 108 ? 0.797 5.022 -11.887 1.00 94.81 108 THR A O 1
ATOM 867 N N . LEU A 1 109 ? -0.534 6.533 -10.900 1.00 93.12 109 LEU A N 1
ATOM 868 C CA . LEU A 1 109 ? -1.209 6.964 -12.125 1.00 93.12 109 LEU A CA 1
ATOM 869 C C . LEU A 1 109 ? -0.423 8.025 -12.913 1.00 93.12 109 LEU A C 1
ATOM 871 O O . LEU A 1 109 ? -0.781 8.309 -14.056 1.00 93.12 109 LEU A O 1
ATOM 875 N N . GLY A 1 110 ? 0.622 8.616 -12.326 1.00 83.38 110 GLY A N 1
ATOM 876 C CA . GLY A 1 110 ? 1.419 9.671 -12.957 1.00 83.38 110 GLY A CA 1
ATOM 877 C C . GLY A 1 110 ? 0.645 10.974 -13.189 1.00 83.38 110 GLY A C 1
ATOM 878 O O . GLY A 1 110 ? 0.964 11.722 -14.111 1.00 83.38 110 GLY A O 1
ATOM 879 N N . VAL A 1 111 ? -0.396 11.232 -12.391 1.00 69.00 111 VAL A N 1
ATOM 880 C CA . VAL A 1 111 ? -1.170 12.484 -12.412 1.00 69.00 111 VAL A CA 1
ATOM 881 C C . VAL A 1 111 ? -0.660 13.382 -11.289 1.00 69.00 111 VAL A C 1
ATOM 883 O O . VAL A 1 111 ? -0.620 12.962 -10.133 1.00 69.00 111 VAL A O 1
ATOM 886 N N . HIS A 1 112 ? -0.227 14.592 -11.645 1.00 53.25 112 HIS A N 1
ATOM 887 C CA . HIS A 1 112 ? 0.285 15.625 -10.739 1.00 53.25 112 HIS A CA 1
ATOM 888 C C . HIS A 1 112 ? -0.522 16.911 -10.910 1.00 53.25 112 HIS A C 1
ATOM 890 O O . HIS A 1 112 ? -0.863 17.229 -12.076 1.00 53.25 112 HIS A O 1
#

InterPro domains:
  IPR017853 Glycoside hydrolase superfamily [SSF51445] (17-94)

Foldseek 3Di:
DDDPVLLLLQPDPPRPDPHHDAAEAEEDWDQDDLPPCVDVPLVVVLCVQQVGNNGGGHYDYPDQDAFDCDDPRDGLGGDRRHQAHSVRPHGPYPNCCVPRVVVSVCSRVVPD